Protein AF-A0A437S6L9-F1 (afdb_monomer)

Structure (mmCIF, N/CA/C/O backbone):
data_AF-A0A437S6L9-F1
#
_entry.id   AF-A0A437S6L9-F1
#
loop_
_atom_site.group_PDB
_atom_site.id
_atom_site.type_symbol
_atom_site.label_atom_id
_atom_site.label_alt_id
_atom_site.label_comp_id
_atom_site.label_asym_id
_atom_site.label_entity_id
_atom_site.label_seq_id
_atom_site.pdbx_PDB_ins_code
_atom_site.Cartn_x
_atom_site.Cartn_y
_atom_site.Cartn_z
_atom_site.occupancy
_atom_site.B_iso_or_equiv
_atom_site.auth_seq_id
_atom_site.auth_comp_id
_atom_site.auth_asym_id
_atom_site.auth_atom_id
_atom_site.pdbx_PDB_model_num
ATOM 1 N N . MET A 1 1 ? -0.516 6.533 -15.524 1.00 53.94 1 MET A N 1
ATOM 2 C CA . MET A 1 1 ? -1.413 5.382 -15.283 1.00 53.94 1 MET A CA 1
ATOM 3 C C . MET A 1 1 ? -1.700 5.331 -13.793 1.00 53.94 1 MET A C 1
ATOM 5 O O . MET A 1 1 ? -0.777 5.604 -13.044 1.00 53.94 1 MET A O 1
ATOM 9 N N . ARG A 1 2 ? -2.948 5.113 -13.357 1.00 62.31 2 ARG A N 1
ATOM 10 C CA . ARG A 1 2 ? -3.302 5.025 -11.923 1.00 62.31 2 ARG A CA 1
ATOM 11 C C . ARG A 1 2 ? -3.063 3.590 -11.440 1.00 62.31 2 ARG A C 1
ATOM 13 O O . ARG A 1 2 ? -3.450 2.677 -12.158 1.00 62.31 2 ARG A O 1
ATOM 20 N N . ASN A 1 3 ? -2.524 3.386 -10.235 1.00 73.12 3 ASN A N 1
ATOM 21 C CA . ASN A 1 3 ? -2.451 2.051 -9.619 1.00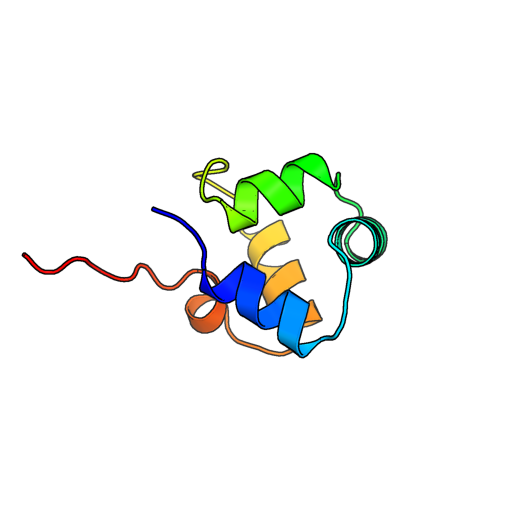 73.12 3 ASN A CA 1
ATOM 22 C C . ASN A 1 3 ? -3.804 1.718 -8.984 1.00 73.12 3 ASN A C 1
ATOM 24 O O . ASN A 1 3 ? -3.982 1.780 -7.763 1.00 73.12 3 ASN A O 1
ATOM 28 N N . ILE A 1 4 ? -4.793 1.436 -9.834 1.00 83.75 4 ILE A N 1
ATOM 29 C CA . ILE A 1 4 ? -6.171 1.217 -9.392 1.00 83.75 4 ILE A CA 1
ATOM 30 C C . ILE A 1 4 ? -6.273 0.013 -8.452 1.00 83.75 4 ILE A C 1
ATOM 32 O O . ILE A 1 4 ? -7.003 0.074 -7.462 1.00 83.75 4 ILE A O 1
ATOM 36 N N . ASN A 1 5 ? -5.453 -1.012 -8.686 1.00 91.31 5 ASN A N 1
ATOM 37 C CA . ASN A 1 5 ? -5.435 -2.230 -7.888 1.00 91.31 5 ASN A CA 1
ATOM 38 C C . ASN A 1 5 ? -4.992 -1.975 -6.444 1.00 91.31 5 ASN A C 1
ATOM 40 O O . ASN A 1 5 ? -5.612 -2.488 -5.513 1.00 91.31 5 ASN A O 1
ATOM 44 N N . LEU A 1 6 ? -4.019 -1.082 -6.230 1.00 92.81 6 LEU A N 1
ATOM 45 C CA . LEU A 1 6 ? -3.590 -0.691 -4.887 1.00 92.81 6 LEU A CA 1
ATOM 46 C C . LEU A 1 6 ? -4.717 -0.021 -4.090 1.00 92.81 6 LEU A C 1
ATOM 48 O O . LEU A 1 6 ? -4.941 -0.329 -2.917 1.00 92.81 6 LEU A O 1
ATOM 52 N N . LYS A 1 7 ? -5.471 0.867 -4.744 1.00 94.31 7 LYS A N 1
ATOM 53 C CA . LYS A 1 7 ? -6.631 1.518 -4.127 1.00 94.31 7 LYS A CA 1
ATOM 54 C C . LYS A 1 7 ? -7.748 0.511 -3.838 1.00 94.31 7 LYS A C 1
ATOM 56 O O . LYS A 1 7 ? -8.378 0.598 -2.784 1.00 94.31 7 LYS A O 1
ATOM 61 N N . ILE A 1 8 ? -7.992 -0.433 -4.748 1.00 94.38 8 ILE A N 1
ATOM 62 C CA . ILE A 1 8 ? -8.983 -1.502 -4.569 1.00 94.38 8 ILE A CA 1
ATOM 63 C C . ILE A 1 8 ? -8.619 -2.371 -3.361 1.00 94.38 8 ILE A C 1
ATOM 65 O O . ILE A 1 8 ? -9.480 -2.598 -2.514 1.00 94.38 8 ILE A O 1
ATOM 69 N N . ALA A 1 9 ? -7.361 -2.803 -3.240 1.00 95.75 9 ALA A N 1
ATOM 70 C CA . ALA A 1 9 ? -6.889 -3.605 -2.112 1.00 95.75 9 ALA A CA 1
ATOM 71 C C . ALA A 1 9 ? -7.126 -2.892 -0.771 1.00 95.75 9 ALA A C 1
ATOM 73 O O . ALA A 1 9 ? -7.703 -3.472 0.151 1.00 95.75 9 ALA A O 1
ATOM 74 N N . ARG A 1 10 ? -6.810 -1.591 -0.697 1.00 97.12 10 ARG A N 1
ATOM 75 C CA . ARG A 1 10 ? -7.081 -0.781 0.498 1.00 97.12 10 ARG A CA 1
ATOM 76 C C . ARG A 1 10 ? -8.566 -0.731 0.864 1.00 97.12 10 ARG A C 1
ATOM 78 O O . ARG A 1 10 ? -8.919 -0.847 2.037 1.00 97.12 10 ARG A O 1
ATOM 85 N N . VAL A 1 11 ? -9.435 -0.508 -0.122 1.00 96.69 11 VAL A N 1
ATOM 86 C CA . VAL A 1 11 ? -10.885 -0.415 0.106 1.00 96.69 11 VAL A CA 1
ATOM 87 C C . VAL A 1 11 ? -11.459 -1.772 0.521 1.00 96.69 11 VAL A C 1
ATOM 89 O O . VAL A 1 11 ? -12.265 -1.812 1.446 1.00 96.69 11 VAL A O 1
ATOM 92 N N . LYS A 1 12 ? -10.995 -2.880 -0.075 1.00 96.56 12 LYS A N 1
ATOM 93 C CA . LYS A 1 12 ? -11.360 -4.247 0.342 1.00 96.56 12 LYS A CA 1
ATOM 94 C C . LYS A 1 12 ? -10.951 -4.545 1.787 1.00 96.56 12 LYS A C 1
ATOM 96 O O . LYS A 1 12 ? -11.685 -5.225 2.492 1.00 96.56 12 LYS A O 1
ATOM 101 N N . ALA A 1 13 ? -9.828 -3.990 2.241 1.00 96.25 13 ALA A N 1
ATOM 102 C CA . ALA A 1 13 ? -9.387 -4.073 3.632 1.00 96.25 13 ALA A CA 1
ATOM 103 C C . ALA A 1 13 ? -10.148 -3.127 4.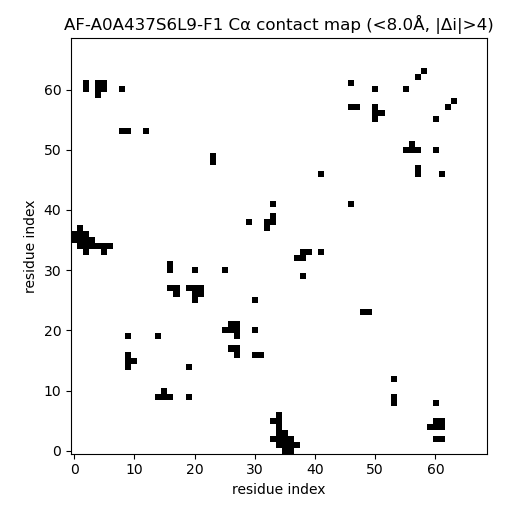590 1.00 96.25 13 ALA A C 1
ATOM 105 O O . ALA A 1 13 ? -9.852 -3.106 5.781 1.00 96.25 13 ALA A O 1
ATOM 106 N N . ASN A 1 14 ? -11.102 -2.326 4.092 1.00 97.44 14 ASN A N 1
ATOM 107 C CA . ASN A 1 14 ? -11.848 -1.314 4.847 1.00 97.44 14 ASN A CA 1
ATOM 108 C C . ASN A 1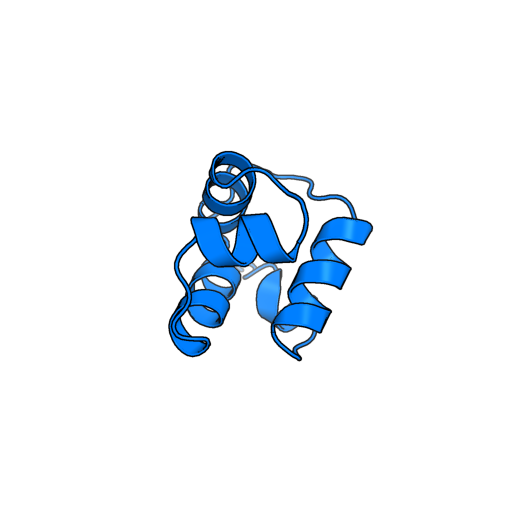 14 ? -10.948 -0.308 5.601 1.00 97.44 14 ASN A C 1
ATOM 110 O O . ASN A 1 14 ? -11.239 0.095 6.726 1.00 97.44 14 ASN A O 1
ATOM 114 N N . LYS A 1 15 ? -9.832 0.096 4.978 1.00 97.81 15 LYS A N 1
ATOM 115 C CA . LYS A 1 15 ? -8.834 1.001 5.572 1.00 97.81 15 LYS A CA 1
ATOM 116 C C . LYS A 1 15 ? -8.817 2.372 4.895 1.00 97.81 15 LYS A C 1
ATOM 118 O O . LYS A 1 15 ? -8.950 2.501 3.673 1.00 97.81 15 LYS A O 1
ATOM 123 N N . LYS A 1 16 ? -8.572 3.429 5.667 1.00 98.00 16 LYS A N 1
ATOM 124 C CA . LYS A 1 16 ? -8.233 4.770 5.161 1.00 98.00 16 LYS A CA 1
ATOM 125 C C . LYS A 1 16 ? -6.754 4.839 4.778 1.00 98.00 16 LYS A C 1
ATOM 127 O O . LYS A 1 16 ? -5.934 4.086 5.296 1.00 98.00 16 LYS A O 1
ATOM 132 N N . GLN A 1 17 ? -6.394 5.779 3.900 1.00 97.94 17 GLN A N 1
ATOM 133 C CA . GLN A 1 17 ? -5.001 5.971 3.469 1.00 97.94 17 GLN A CA 1
ATOM 134 C C . GLN A 1 17 ? -4.070 6.226 4.665 1.00 97.94 17 GLN A C 1
ATOM 136 O O . GLN A 1 17 ? -3.056 5.548 4.799 1.00 97.94 17 GLN A O 1
ATOM 141 N N . ARG A 1 18 ? -4.462 7.111 5.592 1.00 98.06 18 ARG A N 1
ATOM 142 C CA . ARG A 1 18 ? -3.722 7.357 6.842 1.00 98.06 18 ARG A CA 1
ATOM 143 C C . ARG A 1 18 ? -3.436 6.105 7.681 1.00 98.06 18 ARG A C 1
ATOM 145 O O . ARG A 1 18 ? -2.405 6.048 8.337 1.00 98.06 18 ARG A O 1
ATOM 152 N N . GLU A 1 19 ? -4.344 5.127 7.693 1.00 98.44 19 GLU A N 1
ATOM 153 C CA . GLU A 1 19 ? -4.197 3.922 8.521 1.00 98.44 19 GLU A CA 1
ATOM 154 C C . GLU A 1 19 ? -3.134 3.008 7.928 1.00 98.44 19 GLU A C 1
ATOM 156 O O . GLU A 1 19 ? -2.191 2.644 8.615 1.00 98.44 19 GLU A O 1
ATOM 161 N N . VAL A 1 20 ? -3.218 2.740 6.626 1.00 98.06 20 VAL A N 1
ATOM 162 C CA . VAL A 1 20 ? -2.207 1.947 5.914 1.00 98.06 20 VAL A CA 1
ATOM 163 C C . VAL A 1 20 ? -0.846 2.637 5.940 1.00 98.06 20 VAL A C 1
ATOM 165 O O . VAL A 1 20 ? 0.178 1.991 6.129 1.00 98.06 20 VAL A O 1
ATOM 168 N N . ALA A 1 21 ? -0.823 3.958 5.762 1.00 97.94 21 ALA A N 1
ATOM 169 C CA . ALA A 1 21 ? 0.410 4.729 5.797 1.00 97.94 21 ALA A CA 1
ATOM 170 C C . ALA A 1 21 ? 1.105 4.619 7.162 1.00 97.94 21 ALA A C 1
ATOM 172 O O . ALA A 1 21 ? 2.305 4.362 7.218 1.00 97.94 21 ALA A O 1
ATOM 173 N N . LYS A 1 22 ? 0.330 4.719 8.249 1.00 98.12 22 LYS A N 1
ATOM 174 C CA . LYS A 1 22 ? 0.813 4.489 9.613 1.00 98.12 22 LYS A CA 1
ATOM 175 C C . LYS A 1 22 ? 1.299 3.051 9.810 1.00 98.12 22 LYS A C 1
ATOM 177 O O . LYS A 1 22 ? 2.378 2.860 10.357 1.00 98.12 22 LYS A O 1
ATOM 182 N N . ASP A 1 23 ? 0.537 2.063 9.346 1.00 97.81 23 ASP A N 1
ATOM 183 C CA . ASP A 1 23 ? 0.870 0.643 9.510 1.00 97.81 23 ASP A CA 1
ATOM 184 C C . ASP A 1 23 ? 2.163 0.252 8.759 1.00 97.81 23 ASP A C 1
ATOM 186 O O . ASP A 1 23 ? 2.866 -0.670 9.168 1.00 97.81 23 ASP A O 1
ATOM 190 N N . LEU A 1 24 ? 2.501 0.954 7.669 1.00 96.81 24 LEU A N 1
ATOM 191 C CA . LEU A 1 24 ? 3.673 0.669 6.827 1.00 96.81 24 LEU A CA 1
ATOM 192 C C . LEU A 1 24 ? 4.864 1.609 7.034 1.00 96.81 24 LEU A C 1
ATOM 194 O O . LEU A 1 24 ? 5.898 1.423 6.372 1.00 96.81 24 LEU A O 1
ATOM 198 N N . ASP A 1 25 ? 4.722 2.568 7.949 1.00 96.88 25 ASP A N 1
ATOM 199 C CA . ASP A 1 25 ? 5.690 3.627 8.233 1.00 96.88 25 ASP A CA 1
ATOM 200 C C . ASP A 1 25 ? 6.059 4.435 6.974 1.00 96.88 25 ASP A C 1
ATOM 202 O O . ASP A 1 25 ? 7.212 4.539 6.555 1.00 96.88 25 ASP A O 1
ATOM 206 N N . ILE A 1 26 ? 5.029 4.960 6.303 1.00 96.56 26 ILE A N 1
ATOM 207 C CA . ILE A 1 26 ? 5.149 5.878 5.165 1.00 96.56 26 ILE A CA 1
ATOM 208 C C . ILE A 1 26 ? 4.227 7.085 5.347 1.00 96.56 26 ILE A C 1
ATOM 210 O O . ILE A 1 26 ? 3.296 7.071 6.149 1.00 96.56 26 ILE A O 1
ATOM 214 N N . SER A 1 27 ? 4.429 8.141 4.556 1.00 97.69 27 SER A N 1
ATOM 215 C CA . SER A 1 27 ? 3.492 9.266 4.566 1.00 97.69 27 SER A CA 1
ATOM 216 C C . SER A 1 27 ? 2.182 8.919 3.849 1.00 97.69 27 SER A C 1
ATOM 218 O O . SER A 1 27 ? 2.169 8.256 2.808 1.00 97.69 27 SER A O 1
ATOM 220 N N . GLU A 1 28 ? 1.063 9.435 4.362 1.00 97.69 28 GLU A N 1
ATOM 221 C CA . GLU A 1 28 ? -0.245 9.332 3.697 1.00 97.69 28 GLU A CA 1
ATOM 222 C C . GLU A 1 28 ? -0.198 9.925 2.281 1.00 97.69 28 GLU A C 1
ATOM 224 O O . GLU A 1 28 ? -0.740 9.351 1.335 1.00 97.69 28 GLU A O 1
ATOM 229 N N . MET A 1 29 ? 0.524 11.039 2.115 1.00 96.94 29 MET A N 1
ATOM 230 C CA . MET A 1 29 ? 0.764 11.659 0.814 1.00 96.94 29 MET A CA 1
ATOM 231 C C . MET A 1 29 ? 1.465 10.695 -0.151 1.00 96.94 29 MET A C 1
ATOM 233 O O . MET A 1 29 ? 1.110 10.654 -1.330 1.00 96.94 29 MET A O 1
ATOM 237 N N . TYR A 1 30 ? 2.450 9.925 0.319 1.00 96.06 30 TYR A N 1
ATOM 238 C CA . TYR A 1 30 ? 3.145 8.950 -0.515 1.00 96.06 30 TYR A CA 1
ATOM 239 C C . TYR A 1 30 ? 2.217 7.807 -0.931 1.00 96.06 30 TYR A C 1
ATOM 241 O O . TYR A 1 30 ? 2.142 7.501 -2.119 1.00 96.06 30 TYR A O 1
ATOM 249 N N . LEU A 1 31 ? 1.420 7.257 -0.009 1.00 96.31 31 LEU A N 1
ATOM 250 C CA . LEU A 1 31 ? 0.414 6.246 -0.354 1.00 96.31 31 LEU A CA 1
ATOM 251 C C . LEU A 1 31 ? -0.604 6.774 -1.377 1.00 96.31 31 LEU A C 1
ATOM 253 O O . LEU A 1 31 ? -0.908 6.102 -2.361 1.00 96.31 31 LEU A O 1
ATOM 257 N N . ARG A 1 32 ? -1.085 8.010 -1.204 1.00 95.44 32 ARG A N 1
ATOM 258 C CA . ARG A 1 32 ? -1.972 8.668 -2.174 1.00 95.44 32 ARG A CA 1
ATOM 259 C C . ARG A 1 32 ? -1.308 8.809 -3.545 1.00 95.44 32 ARG A C 1
ATOM 261 O O . ARG A 1 32 ? -1.968 8.600 -4.563 1.00 95.44 32 ARG A O 1
ATOM 268 N N . GLN A 1 33 ? -0.032 9.186 -3.598 1.00 94.12 33 GLN A N 1
ATOM 269 C CA . GLN A 1 33 ? 0.715 9.280 -4.855 1.00 94.12 33 GLN A CA 1
ATOM 270 C C . GLN A 1 33 ? 0.899 7.912 -5.515 1.00 94.12 33 GLN A C 1
ATOM 272 O O . GLN A 1 33 ? 0.795 7.827 -6.738 1.00 94.12 33 GLN A O 1
ATOM 277 N N . LEU A 1 34 ? 1.120 6.852 -4.732 1.00 93.19 34 LEU A N 1
ATOM 278 C CA . LEU A 1 34 ? 1.177 5.480 -5.233 1.00 93.19 34 LEU A CA 1
ATOM 279 C C . LEU A 1 34 ? -0.158 5.071 -5.855 1.00 93.19 34 LEU A C 1
ATOM 281 O O . LEU A 1 34 ? -0.172 4.687 -7.018 1.00 93.19 34 LEU A O 1
ATOM 285 N N . GLU A 1 35 ? -1.281 5.241 -5.152 1.00 92.56 35 GLU A N 1
ATOM 286 C CA . GLU A 1 35 ? -2.620 4.900 -5.668 1.00 92.56 35 GLU A CA 1
ATOM 287 C C . GLU A 1 35 ? -2.976 5.668 -6.953 1.00 92.56 35 GLU A C 1
ATOM 289 O O . GLU A 1 35 ? -3.625 5.140 -7.856 1.00 92.56 35 GLU A O 1
ATOM 294 N N . ASN A 1 36 ? -2.522 6.917 -7.073 1.00 90.12 36 ASN A N 1
ATOM 295 C CA . ASN A 1 36 ? -2.759 7.737 -8.262 1.00 90.12 36 ASN A CA 1
ATOM 296 C C . ASN A 1 36 ? -1.705 7.543 -9.368 1.00 90.12 36 ASN A C 1
ATOM 298 O O . ASN A 1 36 ? -1.833 8.154 -10.429 1.00 90.12 36 ASN A O 1
ATOM 302 N N . GL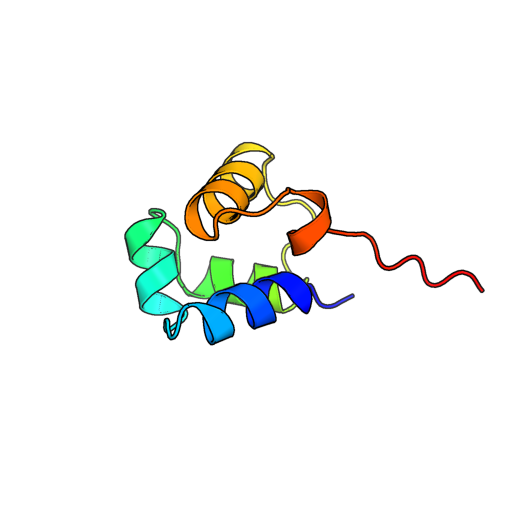Y A 1 37 ? -0.683 6.711 -9.138 1.00 87.25 37 GLY A N 1
ATOM 303 C CA . GLY A 1 37 ? 0.427 6.470 -10.067 1.00 87.25 37 GLY A CA 1
ATOM 304 C C . GLY A 1 37 ? 1.302 7.697 -10.345 1.00 87.25 37 GLY A C 1
ATOM 305 O O . GLY A 1 37 ? 1.894 7.829 -11.416 1.00 87.25 37 GLY A O 1
ATOM 306 N N . GLN A 1 38 ? 1.363 8.617 -9.382 1.00 88.12 38 GLN A N 1
ATOM 307 C CA . GLN A 1 38 ? 2.259 9.775 -9.397 1.00 88.12 38 GLN A CA 1
ATOM 308 C C . GLN A 1 38 ? 3.670 9.378 -8.940 1.00 88.12 38 GLN A C 1
ATOM 310 O O . GLN A 1 38 ? 4.658 9.880 -9.469 1.00 88.12 38 GLN A O 1
ATOM 315 N N . ALA A 1 39 ? 3.768 8.422 -8.012 1.00 86.75 39 ALA A N 1
ATOM 316 C CA . ALA A 1 39 ? 5.026 7.791 -7.632 1.00 86.75 39 ALA A CA 1
ATOM 317 C C . ALA A 1 39 ? 5.352 6.662 -8.627 1.00 86.75 39 ALA A C 1
ATOM 319 O O . ALA A 1 39 ? 4.895 5.534 -8.468 1.00 86.75 39 ALA A O 1
ATOM 320 N N . LYS A 1 40 ? 6.109 6.991 -9.682 1.00 74.31 40 LYS A N 1
ATOM 321 C CA . LYS A 1 40 ? 6.377 6.096 -10.826 1.00 74.31 40 LYS A CA 1
ATOM 322 C C . LYS A 1 40 ? 7.406 4.990 -10.566 1.00 74.31 40 LYS A C 1
ATOM 324 O O . LYS A 1 40 ? 7.491 4.068 -11.363 1.00 74.31 40 LYS A O 1
ATOM 329 N N . ASN A 1 41 ? 8.186 5.089 -9.491 1.00 81.38 41 ASN A N 1
ATOM 330 C CA . ASN A 1 41 ? 9.218 4.105 -9.163 1.00 81.38 41 ASN A CA 1
ATOM 331 C C . ASN A 1 41 ? 9.254 3.831 -7.648 1.00 81.38 41 ASN A C 1
ATOM 333 O O . ASN A 1 41 ? 10.184 4.270 -6.964 1.00 81.38 41 ASN A O 1
ATOM 337 N N . PRO A 1 42 ? 8.203 3.210 -7.076 1.00 88.50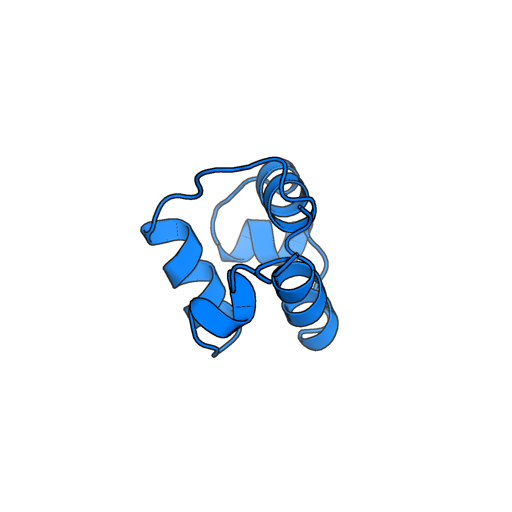 42 PRO A N 1
ATOM 338 C CA . PRO A 1 42 ? 8.267 2.736 -5.700 1.00 88.50 42 PRO A CA 1
ATOM 339 C C . PRO A 1 42 ? 9.435 1.770 -5.526 1.00 88.50 42 PRO A C 1
ATOM 341 O O . PRO A 1 42 ? 9.704 0.940 -6.389 1.00 88.50 42 PRO A O 1
ATOM 344 N N . SER A 1 43 ? 10.122 1.848 -4.388 1.00 91.62 43 SER A N 1
ATOM 345 C CA . SER A 1 43 ? 11.158 0.867 -4.081 1.00 91.62 43 SER A CA 1
ATOM 346 C C . SER A 1 43 ? 10.554 -0.537 -3.980 1.00 91.62 43 SER A C 1
ATOM 348 O O . SER A 1 43 ? 9.449 -0.722 -3.466 1.00 91.62 43 SER A O 1
ATOM 350 N N . LEU A 1 44 ? 11.312 -1.559 -4.379 1.00 90.62 44 LEU A N 1
ATOM 351 C CA . LEU A 1 44 ? 10.873 -2.950 -4.237 1.00 90.62 44 LEU A CA 1
ATOM 352 C C . LEU A 1 44 ? 10.488 -3.287 -2.784 1.00 90.62 44 LEU A C 1
ATOM 354 O O . LEU A 1 44 ? 9.590 -4.088 -2.534 1.00 90.62 44 LEU A O 1
ATOM 358 N N . ASN A 1 45 ? 11.133 -2.630 -1.814 1.00 94.25 45 ASN A N 1
ATOM 359 C CA . ASN A 1 45 ? 10.794 -2.764 -0.404 1.00 94.25 45 ASN A CA 1
ATOM 360 C C . ASN A 1 45 ? 9.358 -2.311 -0.097 1.00 94.25 45 ASN A C 1
ATOM 362 O O . ASN A 1 45 ? 8.625 -3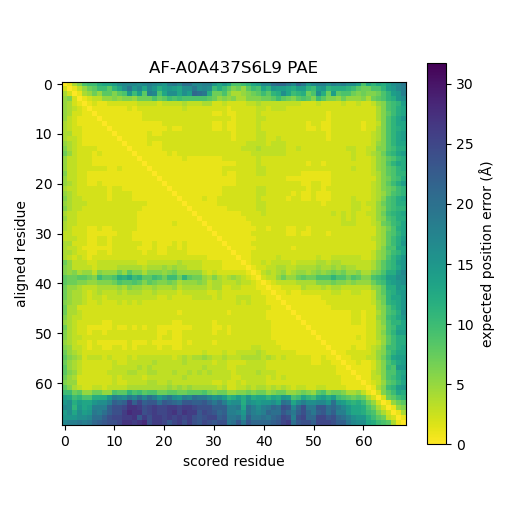.053 0.553 1.00 94.25 45 ASN A O 1
ATOM 366 N N . ILE A 1 46 ? 8.933 -1.130 -0.572 1.00 94.94 46 ILE A N 1
ATOM 367 C CA . ILE A 1 46 ? 7.561 -0.674 -0.309 1.00 94.94 46 ILE A CA 1
ATOM 368 C C . ILE A 1 46 ? 6.535 -1.512 -1.069 1.00 94.94 46 ILE A C 1
ATOM 370 O O . ILE A 1 46 ? 5.474 -1.814 -0.527 1.00 94.94 46 ILE A O 1
ATOM 374 N N . MET A 1 47 ? 6.870 -1.952 -2.284 1.00 93.88 47 MET A N 1
ATOM 375 C CA . MET A 1 47 ? 5.993 -2.826 -3.059 1.00 93.88 47 MET A CA 1
ATOM 376 C C . MET A 1 47 ? 5.738 -4.146 -2.318 1.00 93.88 47 MET A C 1
ATOM 378 O O . MET A 1 47 ? 4.585 -4.541 -2.158 1.00 93.88 47 MET A O 1
ATOM 3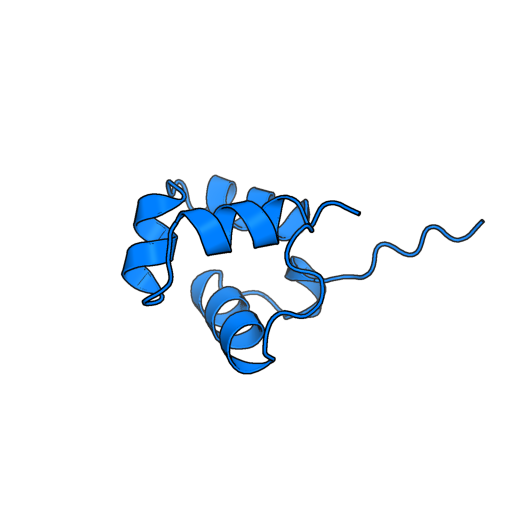82 N N . ARG A 1 48 ? 6.790 -4.783 -1.777 1.00 95.38 48 ARG A N 1
ATOM 383 C CA . ARG A 1 48 ? 6.655 -6.004 -0.964 1.00 95.38 48 ARG A CA 1
ATOM 384 C C . ARG A 1 48 ? 5.876 -5.771 0.324 1.00 95.38 48 ARG A C 1
ATOM 386 O O . ARG A 1 48 ? 5.022 -6.582 0.652 1.00 95.38 48 ARG A O 1
ATOM 393 N N . LYS A 1 49 ? 6.130 -4.663 1.032 1.00 96.38 49 LYS A N 1
ATOM 394 C CA . LYS A 1 49 ? 5.368 -4.299 2.238 1.00 96.38 49 LYS A CA 1
ATOM 395 C C . LYS A 1 49 ? 3.865 -4.233 1.952 1.00 96.38 49 LYS A C 1
ATOM 397 O O . LYS A 1 49 ? 3.085 -4.788 2.715 1.00 96.38 49 LYS A O 1
ATOM 402 N N . LEU A 1 50 ? 3.468 -3.591 0.852 1.00 95.94 50 LEU A N 1
ATOM 403 C CA . LEU A 1 50 ? 2.061 -3.471 0.457 1.00 95.94 50 LEU A CA 1
ATOM 404 C C . LEU A 1 50 ? 1.460 -4.827 0.062 1.00 95.94 50 LEU A C 1
ATOM 406 O O . LEU A 1 50 ? 0.364 -5.149 0.510 1.00 95.94 50 LEU A O 1
ATOM 410 N N . ALA A 1 51 ? 2.186 -5.634 -0.714 1.00 95.69 51 ALA A N 1
ATOM 411 C CA . ALA A 1 51 ? 1.764 -6.984 -1.093 1.00 95.69 51 ALA A CA 1
ATOM 412 C C . ALA A 1 51 ? 1.544 -7.883 0.132 1.00 95.69 51 ALA A C 1
ATOM 414 O O . ALA A 1 51 ? 0.483 -8.486 0.281 1.00 95.69 51 ALA A O 1
ATOM 415 N N . SER A 1 52 ? 2.495 -7.891 1.072 1.00 96.81 52 SER A N 1
ATOM 416 C CA . SER A 1 52 ? 2.354 -8.619 2.335 1.00 96.81 52 SER A CA 1
ATOM 417 C C . SER A 1 52 ? 1.209 -8.082 3.195 1.00 96.81 52 SER A C 1
ATOM 419 O O . SER A 1 52 ? 0.461 -8.871 3.760 1.00 96.81 52 SER A O 1
ATOM 421 N N . TYR A 1 53 ? 1.036 -6.759 3.274 1.00 97.44 53 TYR A N 1
ATOM 422 C CA . TYR A 1 53 ? -0.033 -6.139 4.063 1.00 97.44 53 TYR A CA 1
ATOM 423 C C . TYR A 1 53 ? -1.432 -6.509 3.558 1.00 97.44 53 TYR A C 1
ATOM 425 O O . TYR A 1 53 ? -2.340 -6.717 4.359 1.00 97.44 53 TYR A O 1
ATOM 433 N N . TYR A 1 54 ? -1.607 -6.623 2.240 1.00 96.12 54 TYR A N 1
ATOM 434 C CA . TYR A 1 54 ? -2.879 -7.012 1.625 1.00 96.12 54 TYR A CA 1
ATOM 435 C C . TYR A 1 54 ? -3.001 -8.510 1.328 1.00 96.12 54 TYR A C 1
ATOM 437 O O . TYR A 1 54 ? -4.026 -8.930 0.792 1.00 96.12 54 TYR A O 1
ATOM 445 N N . ASN A 1 55 ? -1.994 -9.310 1.690 1.00 95.69 55 ASN A N 1
ATOM 446 C CA . ASN A 1 55 ? -1.928 -10.746 1.424 1.00 95.69 55 ASN A CA 1
ATOM 447 C C . ASN A 1 55 ? -2.186 -11.102 -0.056 1.00 95.69 55 ASN A C 1
ATOM 449 O O . ASN A 1 55 ? -2.999 -11.970 -0.373 1.00 95.69 55 ASN A O 1
ATOM 453 N N . CYS A 1 56 ? -1.513 -10.397 -0.963 1.00 93.12 56 CYS A N 1
ATOM 454 C CA . CYS A 1 56 ? -1.594 -10.619 -2.406 1.00 93.12 56 CYS A CA 1
ATOM 455 C C . CYS A 1 56 ? -0.203 -10.535 -3.053 1.00 93.12 56 CYS A C 1
ATOM 457 O O . CYS A 1 56 ? 0.786 -10.216 -2.390 1.00 93.12 56 CYS A O 1
ATOM 459 N N . SER A 1 57 ? -0.105 -10.834 -4.346 1.00 93.62 57 SER A N 1
ATOM 460 C CA . SER A 1 57 ? 1.156 -10.748 -5.083 1.00 93.62 57 SER A CA 1
ATOM 461 C C . SER A 1 57 ? 1.513 -9.302 -5.459 1.00 93.62 57 SER A C 1
ATOM 463 O O . SER A 1 57 ? 0.694 -8.382 -5.374 1.00 93.62 57 SER A O 1
ATOM 465 N N . LEU A 1 58 ? 2.765 -9.089 -5.880 1.00 90.81 58 LEU A N 1
ATOM 466 C CA . LEU A 1 58 ? 3.194 -7.808 -6.448 1.00 90.81 58 LEU A CA 1
ATOM 467 C C . LEU A 1 58 ? 2.423 -7.486 -7.731 1.00 90.81 58 LEU A C 1
ATOM 469 O O . LEU A 1 58 ? 2.007 -6.342 -7.910 1.00 90.81 58 LEU A O 1
ATOM 473 N N . ASP A 1 59 ? 2.198 -8.494 -8.573 1.00 89.31 59 ASP A N 1
ATOM 474 C CA . ASP A 1 59 ? 1.452 -8.361 -9.823 1.00 89.31 59 ASP A CA 1
ATOM 475 C C . ASP A 1 59 ? -0.015 -8.017 -9.563 1.00 89.31 59 ASP A C 1
ATOM 477 O O . ASP A 1 59 ? -0.591 -7.232 -10.304 1.00 89.31 59 ASP A O 1
ATOM 481 N N . ASP A 1 60 ? -0.615 -8.475 -8.463 1.00 89.00 60 ASP A N 1
ATOM 482 C CA . ASP A 1 60 ? -1.982 -8.070 -8.113 1.00 89.00 60 ASP A CA 1
ATOM 483 C C . ASP A 1 60 ? -2.090 -6.562 -7.845 1.00 89.00 60 ASP A C 1
ATOM 485 O O . ASP A 1 60 ? -3.113 -5.960 -8.150 1.00 89.00 60 ASP A O 1
ATOM 489 N N . LEU A 1 61 ? -1.051 -5.928 -7.285 1.00 89.12 61 LEU A N 1
ATOM 490 C CA . LEU A 1 61 ? -1.076 -4.508 -6.895 1.00 89.12 61 LEU A CA 1
ATOM 491 C C . LEU A 1 61 ? -0.485 -3.563 -7.941 1.00 89.12 61 LEU A C 1
ATOM 493 O O . LEU A 1 61 ? -0.931 -2.418 -8.056 1.00 89.12 61 LEU A O 1
ATOM 497 N N . PHE A 1 62 ? 0.543 -4.031 -8.642 1.00 84.94 62 PHE A N 1
ATOM 498 C CA . PHE A 1 62 ? 1.391 -3.250 -9.541 1.00 84.94 62 PHE A CA 1
ATOM 499 C C . PHE A 1 62 ? 1.452 -3.851 -10.944 1.00 84.94 62 PHE A C 1
ATOM 501 O O . PHE A 1 62 ? 2.363 -3.513 -11.703 1.00 84.94 62 PHE A O 1
ATOM 508 N N . SER A 1 63 ? 0.496 -4.722 -11.292 1.00 76.56 63 SER A N 1
ATOM 509 C CA . SER A 1 63 ? 0.289 -5.169 -12.667 1.00 76.56 63 SER A CA 1
ATOM 510 C C . SER A 1 63 ? 0.331 -3.951 -13.566 1.00 76.56 63 SER A C 1
ATOM 512 O O . SER A 1 63 ? -0.421 -2.982 -13.417 1.00 76.56 63 SER A O 1
ATOM 514 N N . SER A 1 64 ? 1.275 -4.002 -14.496 1.00 60.06 64 SER A N 1
ATOM 515 C CA . SER A 1 64 ? 1.240 -3.121 -15.638 1.00 60.06 64 SER A CA 1
ATOM 516 C C . SER A 1 64 ? 0.036 -3.597 -16.430 1.00 60.06 64 SER A C 1
ATOM 518 O O . SER A 1 64 ? 0.168 -4.548 -17.195 1.00 60.06 64 SER A O 1
ATOM 520 N N . ASP A 1 65 ? -1.141 -3.007 -16.213 1.00 51.44 65 ASP A N 1
ATOM 521 C CA . ASP A 1 65 ? -2.201 -3.075 -17.213 1.00 51.44 65 ASP A CA 1
ATOM 5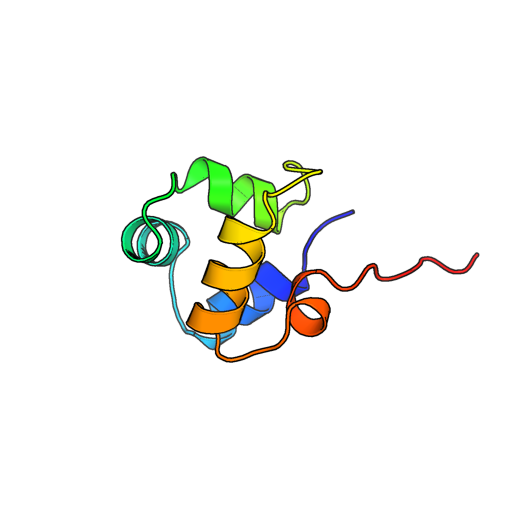22 C C . ASP A 1 65 ? -1.631 -2.385 -18.450 1.00 51.44 65 ASP A C 1
ATOM 524 O O . ASP A 1 65 ? -1.672 -1.166 -18.641 1.00 51.44 65 ASP A O 1
ATOM 528 N N . MET A 1 66 ? -0.960 -3.231 -19.220 1.00 42.69 66 MET A N 1
ATOM 529 C CA . MET A 1 66 ? -0.518 -3.065 -20.571 1.00 42.69 66 MET A CA 1
ATOM 530 C C . MET A 1 66 ? -1.748 -2.609 -21.337 1.00 42.69 66 MET A C 1
ATOM 532 O O . MET A 1 66 ? -2.622 -3.403 -21.674 1.00 42.69 66 MET A O 1
ATOM 536 N N . GLN A 1 67 ? -1.823 -1.308 -21.615 1.00 37.31 67 GLN A N 1
ATOM 537 C CA . GLN A 1 67 ? -2.540 -0.859 -22.795 1.00 37.31 67 GLN A CA 1
ATOM 538 C C . GLN A 1 67 ? -1.781 -1.437 -23.995 1.00 37.31 67 GLN A C 1
ATOM 540 O O . GLN A 1 67 ? -0.905 -0.784 -24.551 1.00 37.31 67 GLN A O 1
ATOM 545 N N . MET A 1 68 ? -2.062 -2.704 -24.320 1.00 33.56 68 MET A N 1
ATOM 546 C CA . MET A 1 68 ? -1.884 -3.238 -25.663 1.00 33.56 68 MET A CA 1
ATOM 547 C C . MET A 1 68 ? -2.817 -2.415 -26.553 1.00 33.56 68 MET A C 1
ATOM 549 O O . MET A 1 68 ? -4.023 -2.659 -26.599 1.00 33.5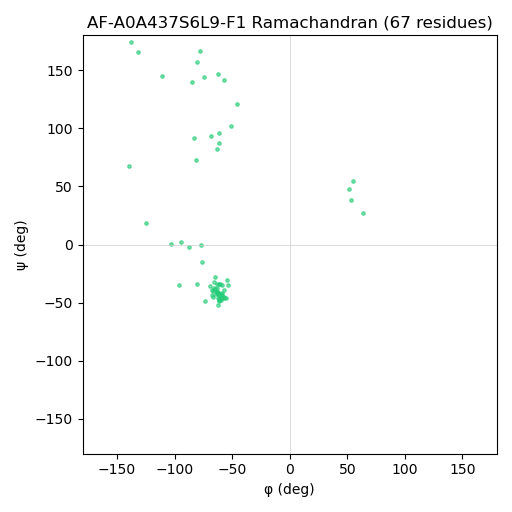6 68 MET A O 1
ATOM 553 N N . TYR A 1 69 ? -2.245 -1.388 -27.170 1.00 35.91 69 TYR A N 1
ATOM 554 C CA . TYR A 1 69 ? -2.678 -0.873 -28.460 1.00 35.91 69 TYR A CA 1
ATOM 555 C C . TYR A 1 69 ? -1.580 -1.206 -29.460 1.00 35.91 69 TYR A C 1
ATOM 557 O O . TYR A 1 69 ? -0.399 -0.968 -29.114 1.00 35.91 69 TYR A O 1
#

Foldseek 3Di:
DFQCLLVVLCVVVVHDLVVLCVVLVHDSVVSVCNRGCVVVDDDPVVLVSSCVVSVHDSCSRPPPPPPPD

Sequence (69 aa):
MRNINLKIARVKANKKQREVAKDLDISEMYLRQLENGQAKNPSLNIMRKLASYYNCSLDDLFSSDMQMY

pLDDT: mean 87.78, std 16.08, range [33.56, 98.44]

Solvent-accessible surface area (backbone atoms only — not comparable to full-atom values): 4032 Å² total; per-residue (Å²): 111,60,26,58,43,44,47,48,53,38,54,76,68,74,51,55,63,62,54,55,14,59,76,68,75,50,53,41,68,55,52,52,28,39,34,55,31,69,52,82,76,72,52,72,67,58,50,49,53,51,17,62,72,68,72,49,51,58,59,67,40,63,52,76,81,68,80,85,122

InterPro domains:
  IPR001387 Cro/C1-type, helix-turn-helix domain [PF01381] (6-61)
  IPR001387 Cro/C1-type, helix-turn-helix domain [PS50943] (6-61)
  IPR001387 Cro/C1-type, helix-turn-helix domain [SM00530] (5-61)
  IPR001387 Cro/C1-type, helix-turn-helix domain [cd00093] (5-61)
  IPR010982 Lambda repressor-like, DNA-binding domain superfamily [G3DSA:1.10.260.40] (3-69)
  IPR010982 Lambda repressor-like, DNA-binding domain superfamily [SSF47413] (5-64)

Organism: NCBI:txid2487351

Radius of gyration: 11.33 Å; Cα contacts (8 Å, |Δi|>4): 66; chains: 1; bounding box: 23×22×38 Å

Secondary structure (DSSP, 8-state):
---HHHHHHHHHTT--HHHHHHHHTS-HHHHHHHHTT---S--HHHHHHHHHHHTS-HHHHH-------

Nearest PDB structures (foldseek):
  7t5u-assembly1_A  TM=8.954E-01  e=1.829E-02  Escherichia coli
  1b0n-assembly1_A  TM=8.390E-01  e=1.516E-02  Bacillus subtilis
  3zkc-assembly1_B  TM=8.835E-01  e=3.883E-02  Bacillus subtilis subsp. subtilis str. 168
  3zkc-assembly1_A  TM=9.076E-01  e=4.990E-02  Bacillus subtilis subsp. subtilis str. 168
  4yar-assembly1_A  TM=7.867E-01  e=2.247E-01  Streptomyces viridochromogenes

Mean predicted aligned error: 4.65 Å